Protein AF-A0A4Q2SDE2-F1 (afdb_monomer)

Structure (mmCIF, N/CA/C/O backbone):
data_AF-A0A4Q2SDE2-F1
#
_entry.id   AF-A0A4Q2SDE2-F1
#
loop_
_atom_site.group_PDB
_atom_site.id
_atom_site.type_symbol
_atom_site.label_atom_id
_atom_site.label_alt_id
_atom_site.label_comp_id
_atom_site.label_asym_id
_atom_site.label_entity_id
_atom_site.label_seq_id
_atom_site.pdbx_PDB_ins_code
_atom_site.Cartn_x
_atom_site.Cartn_y
_atom_site.Cartn_z
_atom_site.occupancy
_atom_site.B_iso_or_equiv
_atom_site.auth_seq_id
_atom_site.auth_comp_id
_atom_site.auth_asym_id
_atom_site.auth_atom_id
_atom_site.pdbx_PDB_model_num
ATOM 1 N N . MET A 1 1 ? -23.984 -43.728 70.894 1.00 40.88 1 MET A N 1
ATOM 2 C CA . MET A 1 1 ? -22.762 -44.103 70.147 1.00 40.88 1 MET A CA 1
ATOM 3 C C . MET A 1 1 ? -22.994 -43.811 68.672 1.00 40.88 1 MET A C 1
ATOM 5 O O . MET A 1 1 ? -23.719 -44.539 68.012 1.00 40.88 1 MET A O 1
ATOM 9 N N . SER A 1 2 ? -22.475 -42.687 68.187 1.00 46.19 2 SER A N 1
ATOM 10 C CA . SER A 1 2 ? -22.640 -42.209 66.811 1.00 46.19 2 SER A CA 1
ATOM 11 C C . SER A 1 2 ? -21.668 -42.924 65.867 1.00 46.19 2 SER A C 1
ATOM 13 O O . SER A 1 2 ? -20.478 -42.607 65.856 1.00 46.19 2 SER A O 1
ATOM 15 N N . GLN A 1 3 ? -22.149 -43.880 65.070 1.00 56.31 3 GLN A N 1
ATOM 16 C CA . GLN A 1 3 ? -21.375 -44.406 63.944 1.00 56.31 3 GLN A CA 1
ATOM 17 C C . GLN A 1 3 ? -21.603 -43.521 62.715 1.00 56.31 3 GLN A C 1
ATOM 19 O O . GLN A 1 3 ? -22.572 -43.685 61.977 1.00 56.31 3 GLN A O 1
ATOM 24 N N . TYR A 1 4 ? -20.703 -42.565 62.496 1.00 55.75 4 TYR A N 1
ATOM 25 C CA . TYR A 1 4 ? -20.639 -41.833 61.236 1.00 55.75 4 TYR A CA 1
ATOM 26 C C . TYR A 1 4 ? -20.033 -42.740 60.156 1.00 55.75 4 TYR A C 1
ATOM 28 O O . TYR A 1 4 ? -18.884 -43.176 60.242 1.00 55.75 4 TYR A O 1
ATOM 36 N N . ASN A 1 5 ? -20.843 -43.058 59.147 1.00 60.50 5 ASN A N 1
ATOM 37 C CA . ASN A 1 5 ? -20.488 -43.919 58.025 1.00 60.50 5 ASN A CA 1
ATOM 38 C C . ASN A 1 5 ? -19.505 -43.202 57.079 1.00 60.50 5 ASN A C 1
ATOM 40 O O . ASN A 1 5 ? -19.813 -42.148 56.521 1.00 60.50 5 ASN A O 1
ATOM 44 N N . ARG A 1 6 ? -18.329 -43.803 56.855 1.00 56.91 6 ARG A N 1
ATOM 45 C CA . ARG A 1 6 ? -17.246 -43.257 56.012 1.00 56.91 6 ARG A CA 1
ATOM 46 C C . ARG A 1 6 ? -17.632 -43.069 54.535 1.00 56.91 6 ARG A C 1
ATOM 48 O O . ARG A 1 6 ? -16.917 -42.382 53.814 1.00 56.91 6 ARG A O 1
ATOM 55 N N . ARG A 1 7 ? -18.752 -43.635 54.064 1.00 56.03 7 ARG A N 1
ATOM 56 C CA . ARG A 1 7 ? -19.225 -43.472 52.672 1.00 56.03 7 ARG A CA 1
ATOM 57 C C . ARG A 1 7 ? -19.996 -42.176 52.406 1.00 56.03 7 ARG A C 1
ATOM 59 O O . ARG A 1 7 ? -20.146 -41.810 51.244 1.00 56.03 7 ARG A O 1
ATOM 66 N N . THR A 1 8 ? -20.448 -41.462 53.436 1.00 52.41 8 THR A N 1
ATOM 67 C CA . THR A 1 8 ? -21.261 -40.245 53.243 1.00 52.41 8 THR A CA 1
ATOM 68 C C . THR A 1 8 ? -20.411 -39.004 52.954 1.00 52.41 8 THR A C 1
ATOM 70 O O . THR A 1 8 ? -20.875 -38.090 52.281 1.00 52.41 8 THR A O 1
ATOM 73 N N . ILE A 1 9 ? -19.142 -38.983 53.374 1.00 54.75 9 ILE A N 1
ATOM 74 C CA . ILE A 1 9 ? -18.268 -37.806 53.211 1.00 54.75 9 ILE A CA 1
ATOM 75 C C . ILE A 1 9 ? -17.749 -37.659 51.765 1.00 54.75 9 ILE A C 1
ATOM 77 O O . ILE A 1 9 ? -17.441 -36.558 51.323 1.00 54.75 9 ILE A O 1
ATOM 81 N N . VAL A 1 10 ? -17.730 -38.734 50.970 1.00 52.22 10 VAL A N 1
ATOM 82 C CA . VAL A 1 10 ? -17.145 -38.710 49.613 1.00 52.22 10 VAL A CA 1
ATOM 83 C C . VAL A 1 10 ? -18.072 -38.069 48.563 1.00 52.22 10 VAL A C 1
ATOM 85 O O . VAL A 1 10 ? -17.616 -37.702 47.486 1.00 52.22 10 VAL A O 1
ATOM 88 N N . ARG A 1 11 ? -19.366 -37.859 48.851 1.00 50.91 11 ARG A N 1
ATOM 89 C CA . ARG A 1 11 ? -20.309 -37.285 47.865 1.00 50.91 11 ARG A CA 1
ATOM 90 C C . ARG A 1 11 ? -20.371 -35.751 47.836 1.00 50.91 11 ARG A C 1
ATOM 92 O O . ARG A 1 11 ? -21.003 -35.206 46.939 1.00 50.91 11 ARG A O 1
ATOM 99 N N . GLY A 1 12 ? -19.707 -35.057 48.763 1.00 49.88 12 GLY A N 1
ATOM 100 C CA . GLY A 1 12 ? -19.703 -33.586 48.823 1.00 49.88 12 GLY A CA 1
ATOM 101 C C . GLY A 1 12 ? -18.592 -32.899 48.018 1.00 49.88 12 GLY A C 1
ATOM 102 O O . GLY A 1 12 ? -18.681 -31.704 47.768 1.00 49.88 12 GLY A O 1
ATOM 103 N N . ALA A 1 13 ? -17.559 -33.633 47.590 1.00 51.88 13 ALA A N 1
ATOM 104 C CA . ALA A 1 13 ? -16.357 -33.056 46.974 1.00 51.88 13 ALA A CA 1
ATOM 105 C C . ALA A 1 13 ? -16.403 -32.959 45.434 1.00 51.88 13 ALA A C 1
ATOM 107 O O . ALA A 1 13 ? -15.428 -32.545 44.817 1.00 51.88 13 ALA A O 1
ATOM 108 N N . ALA A 1 14 ? -17.514 -33.336 44.792 1.00 50.84 14 ALA A N 1
ATOM 109 C CA . ALA A 1 14 ? -17.610 -33.350 43.327 1.00 50.84 14 ALA A CA 1
ATOM 110 C C . ALA A 1 14 ? -18.036 -32.007 42.700 1.00 50.84 14 ALA A C 1
ATOM 112 O O . ALA A 1 14 ? -18.056 -31.899 41.479 1.00 50.84 14 ALA A O 1
ATOM 113 N N . TRP A 1 15 ? -18.364 -30.986 43.503 1.00 51.44 15 TRP A N 1
ATOM 114 C CA . TRP A 1 15 ? -18.845 -29.691 42.992 1.00 51.44 15 TRP A CA 1
ATOM 115 C C . TRP A 1 15 ? -17.892 -28.515 43.223 1.00 51.44 15 TRP A C 1
ATOM 117 O O . TRP A 1 15 ? -18.237 -27.381 42.913 1.00 51.44 15 TRP A O 1
ATOM 127 N N . THR A 1 16 ? -16.667 -28.760 43.690 1.00 50.94 16 THR A N 1
ATOM 128 C CA . THR A 1 16 ? -15.586 -27.768 43.603 1.00 50.94 16 THR A CA 1
ATOM 129 C C . THR A 1 16 ? -14.728 -28.077 42.385 1.00 50.94 16 THR A C 1
ATOM 131 O O . THR A 1 16 ? -13.558 -28.435 42.507 1.00 50.94 16 THR A O 1
ATOM 134 N N . ILE A 1 17 ? -15.317 -27.966 41.193 1.00 53.81 17 ILE A N 1
ATOM 135 C CA . ILE A 1 17 ? -14.499 -27.690 40.014 1.00 53.81 17 ILE A CA 1
ATOM 136 C C . ILE A 1 17 ? -14.004 -26.261 40.242 1.00 53.81 17 ILE A C 1
ATOM 138 O O . ILE A 1 17 ? -14.846 -25.364 40.346 1.00 53.81 17 ILE A O 1
ATOM 142 N N . PRO A 1 18 ? -12.690 -26.001 40.367 1.00 46.22 18 PRO A N 1
ATOM 143 C CA . PRO A 1 18 ? -12.216 -24.653 40.150 1.00 46.22 18 PRO A CA 1
ATOM 144 C C . PRO A 1 18 ? -12.642 -24.334 38.724 1.00 46.22 18 PRO A C 1
ATOM 146 O O . PRO A 1 18 ? -12.082 -24.863 37.763 1.00 46.22 18 PRO A O 1
ATOM 149 N N . VAL A 1 19 ? -13.688 -23.521 38.586 1.00 51.41 19 VAL A N 1
ATOM 150 C CA . VAL A 1 19 ? -13.886 -22.744 37.376 1.00 51.41 19 VAL A CA 1
ATOM 151 C C . VAL A 1 19 ? -12.632 -21.895 37.317 1.00 51.41 19 VAL A C 1
ATOM 153 O O . VAL A 1 19 ? -12.550 -20.808 37.882 1.00 51.41 19 VAL A O 1
ATOM 156 N N . VAL A 1 20 ? -11.597 -22.445 36.686 1.00 52.03 20 VAL A N 1
ATOM 157 C CA . VAL A 1 20 ? -10.634 -21.635 35.983 1.00 52.03 20 VAL A CA 1
ATOM 158 C C . VAL A 1 20 ? -11.541 -20.868 35.049 1.00 52.03 20 VAL A C 1
ATOM 160 O O . VAL A 1 20 ? -12.086 -21.428 34.096 1.00 52.03 20 VAL A O 1
ATOM 163 N N . ALA A 1 21 ? -11.815 -19.620 35.417 1.00 49.59 21 ALA A N 1
ATOM 164 C CA . ALA A 1 21 ? -12.255 -18.631 34.474 1.00 49.59 21 ALA A CA 1
ATOM 165 C C . ALA A 1 21 ? -11.132 -18.606 33.443 1.00 49.59 21 ALA A C 1
ATOM 167 O O . ALA A 1 21 ? -10.161 -17.864 33.557 1.00 49.59 21 ALA A O 1
ATOM 168 N N . VAL A 1 22 ? -11.222 -19.505 32.463 1.00 49.88 22 VAL A N 1
ATOM 169 C CA . VAL A 1 22 ? -10.659 -19.247 31.164 1.00 49.88 22 VAL A CA 1
ATOM 170 C C . VAL A 1 22 ? -11.386 -17.968 30.824 1.00 49.88 22 VAL A C 1
ATOM 172 O O . VAL A 1 22 ? -12.593 -17.979 30.581 1.00 49.88 22 VAL A O 1
ATOM 175 N N . ALA A 1 23 ? -10.688 -16.845 30.968 1.00 45.72 23 ALA A N 1
ATOM 176 C CA . ALA A 1 23 ? -11.038 -15.664 30.231 1.00 45.72 23 ALA A CA 1
ATOM 177 C C . ALA A 1 23 ? -11.044 -16.164 28.791 1.00 45.72 23 ALA A C 1
ATOM 179 O O . ALA A 1 23 ? -10.000 -16.256 28.149 1.00 45.72 23 ALA A O 1
ATOM 180 N N . SER A 1 24 ? -12.207 -16.631 28.326 1.00 50.59 24 SER A N 1
ATOM 181 C CA . SER A 1 24 ? -12.472 -16.730 26.915 1.00 50.59 24 SER A CA 1
ATOM 182 C C . SER A 1 24 ? -12.174 -15.318 26.482 1.00 50.59 24 SER A C 1
ATOM 184 O O . SER A 1 24 ? -12.858 -14.389 26.924 1.00 50.59 24 SER A O 1
ATOM 186 N N . THR A 1 25 ? -11.073 -15.136 25.764 1.00 42.31 25 THR A N 1
ATOM 187 C CA . THR A 1 25 ? -10.857 -13.935 24.989 1.00 42.31 25 THR A CA 1
ATOM 188 C C . THR A 1 25 ? -12.132 -13.821 24.181 1.00 42.31 25 THR A C 1
ATOM 190 O O . THR A 1 25 ? -12.349 -14.597 23.253 1.00 42.31 25 THR A O 1
ATOM 193 N N . ALA A 1 26 ? -13.066 -12.995 24.667 1.00 46.31 26 ALA A N 1
ATOM 194 C CA . ALA A 1 26 ? -14.336 -12.790 24.013 1.00 46.31 26 ALA A CA 1
ATOM 195 C C . ALA A 1 26 ? -13.923 -12.416 22.598 1.00 46.31 26 ALA A C 1
ATOM 197 O O . ALA A 1 26 ? -13.143 -11.466 22.453 1.00 46.31 26 ALA A O 1
ATOM 198 N N . PRO A 1 27 ? -14.297 -13.201 21.578 1.00 47.47 27 PRO A N 1
ATOM 199 C CA . PRO A 1 27 ? -13.958 -12.822 20.235 1.00 47.47 27 PRO A CA 1
ATOM 200 C C . PRO A 1 27 ? -14.629 -11.469 20.042 1.00 47.47 27 PRO A C 1
ATOM 202 O O . PRO A 1 27 ? -15.856 -11.372 20.049 1.00 47.47 27 PRO A O 1
ATOM 205 N N . ALA A 1 28 ? -13.830 -10.407 19.980 1.00 51.94 28 ALA A N 1
ATOM 206 C CA . ALA A 1 28 ? -14.293 -9.057 19.720 1.00 51.94 28 ALA A CA 1
ATOM 207 C C . ALA A 1 28 ? -14.686 -8.968 18.238 1.00 51.94 28 ALA A C 1
ATOM 209 O O . ALA A 1 28 ? -14.158 -8.168 17.481 1.00 51.94 28 ALA A O 1
ATOM 210 N N . PHE A 1 29 ? -15.595 -9.836 17.800 1.00 50.53 29 PHE A N 1
ATOM 211 C CA . PHE A 1 29 ? -16.131 -9.894 16.450 1.00 50.53 29 PHE A CA 1
ATOM 212 C C . PHE A 1 29 ? -17.536 -9.301 16.459 1.00 50.53 29 PHE A C 1
ATOM 214 O O . PHE A 1 29 ? -18.514 -9.946 16.107 1.00 50.53 29 PHE A O 1
ATOM 221 N N . ALA A 1 30 ? -17.630 -8.062 16.930 1.00 43.94 30 ALA A N 1
ATOM 222 C CA . ALA A 1 30 ? -18.772 -7.189 16.665 1.00 43.94 30 ALA A CA 1
ATOM 223 C C . ALA A 1 30 ? -18.396 -5.698 16.723 1.00 43.94 30 ALA A C 1
ATOM 225 O O . ALA A 1 30 ? -19.273 -4.840 16.680 1.00 43.94 30 ALA A O 1
ATOM 226 N N . ALA A 1 31 ? -17.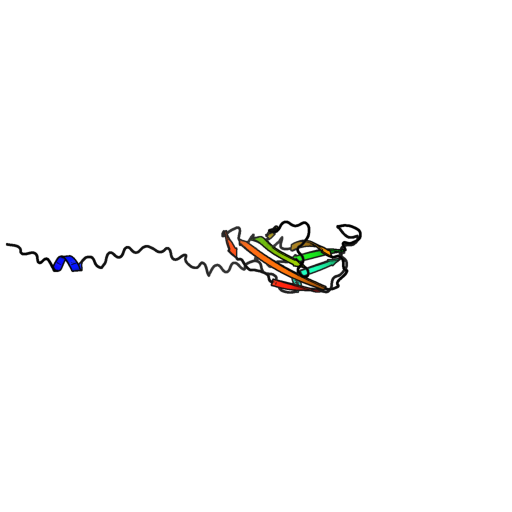105 -5.357 16.795 1.00 41.38 31 ALA A N 1
ATOM 227 C CA . ALA A 1 31 ? -16.659 -4.028 16.413 1.00 41.38 31 ALA A CA 1
ATOM 228 C C . ALA A 1 31 ? -16.446 -4.061 14.898 1.00 41.38 31 ALA A C 1
ATOM 230 O O . ALA A 1 31 ? -15.369 -4.401 14.421 1.00 41.38 31 ALA A O 1
ATOM 231 N N . SER A 1 32 ? -17.502 -3.754 14.145 1.00 47.06 32 SER A N 1
ATOM 232 C CA . SER A 1 32 ? -17.400 -3.379 12.733 1.00 47.06 32 SER A CA 1
ATOM 233 C C . SER A 1 32 ? -16.697 -2.023 12.636 1.00 47.06 32 SER A C 1
ATOM 235 O O . SER A 1 32 ? -17.296 -1.029 12.238 1.00 47.06 32 SER A O 1
ATOM 237 N N . THR A 1 33 ? -15.444 -1.938 13.074 1.00 53.34 33 THR A N 1
ATOM 238 C CA . THR A 1 33 ? -14.577 -0.866 12.612 1.00 53.34 33 THR A CA 1
ATOM 239 C C . THR A 1 33 ? -14.185 -1.283 11.205 1.00 53.34 33 THR A C 1
ATOM 241 O O . THR A 1 33 ? -13.455 -2.259 11.041 1.00 53.34 33 THR A O 1
ATOM 244 N N . ASP A 1 34 ? -14.739 -0.622 10.180 1.00 71.00 34 ASP A N 1
ATOM 245 C CA . ASP A 1 34 ? -14.264 -0.830 8.808 1.00 71.00 34 ASP A CA 1
ATOM 246 C C . ASP A 1 34 ? -12.768 -0.545 8.824 1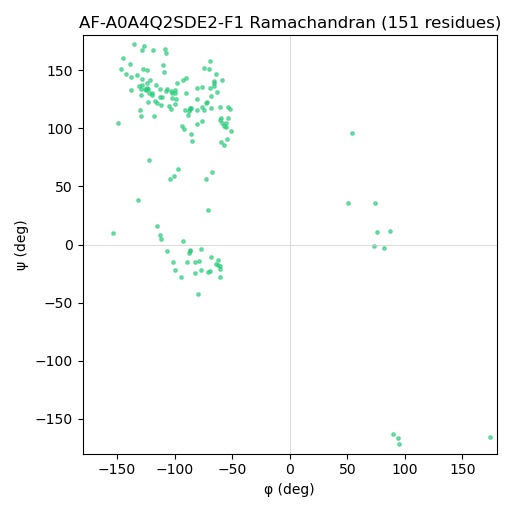.00 71.00 34 ASP A C 1
ATOM 248 O O . ASP A 1 34 ? -12.316 0.598 8.942 1.00 71.00 34 ASP A O 1
ATOM 252 N N . THR A 1 35 ? -11.985 -1.613 8.774 1.00 79.62 35 THR A N 1
ATOM 253 C CA . THR A 1 35 ? -10.546 -1.521 8.610 1.00 79.62 35 THR A CA 1
ATOM 254 C C . THR A 1 35 ? -10.274 -0.779 7.311 1.00 79.62 35 THR A C 1
ATOM 256 O O . THR A 1 35 ? -10.975 -1.045 6.336 1.00 79.62 35 THR A O 1
ATOM 259 N N . PRO A 1 36 ? -9.261 0.097 7.242 1.00 83.75 36 PRO A N 1
ATOM 260 C CA . PRO A 1 36 ? -8.927 0.798 6.017 1.00 83.75 36 PRO A CA 1
ATOM 261 C C . PRO A 1 36 ? -8.762 -0.174 4.854 1.00 83.75 36 PRO A C 1
ATOM 263 O O . PRO A 1 36 ? -7.875 -1.035 4.873 1.00 83.75 36 PRO A O 1
ATOM 266 N N . VAL A 1 37 ? -9.622 -0.036 3.849 1.00 83.44 37 VAL A N 1
ATOM 267 C CA . VAL A 1 37 ? -9.626 -0.885 2.657 1.00 83.44 37 VAL A CA 1
ATOM 268 C C . VAL A 1 37 ? -9.173 -0.103 1.437 1.00 83.44 37 VAL A C 1
ATOM 270 O O . VAL A 1 37 ? -9.321 1.115 1.350 1.00 83.44 37 VAL A O 1
ATOM 273 N N . VAL A 1 38 ? -8.635 -0.829 0.466 1.00 83.88 38 VAL A N 1
ATOM 274 C CA . VAL A 1 38 ? -8.398 -0.321 -0.883 1.00 83.88 38 VAL A CA 1
ATOM 275 C C . VAL A 1 38 ? -9.738 -0.384 -1.641 1.00 83.88 38 VAL A C 1
ATOM 277 O O . VAL A 1 38 ? -10.220 -1.497 -1.856 1.00 83.88 38 VAL A O 1
ATOM 280 N N . PRO A 1 39 ? -10.353 0.740 -2.071 1.00 79.19 39 PRO A N 1
ATOM 281 C CA . PRO A 1 39 ? -11.683 0.777 -2.709 1.00 79.19 39 PRO A CA 1
ATOM 282 C C . PRO A 1 39 ? -11.745 0.200 -4.142 1.00 79.19 39 PRO A C 1
ATOM 284 O O . PRO A 1 39 ? -12.562 0.614 -4.962 1.00 79.19 39 PRO A O 1
ATOM 287 N N . GLY A 1 40 ? -10.889 -0.768 -4.470 1.00 74.12 40 GLY A N 1
ATOM 288 C CA . GLY A 1 40 ? -10.808 -1.390 -5.790 1.00 74.12 40 GLY A CA 1
ATOM 289 C C . GLY A 1 40 ? -9.832 -0.690 -6.750 1.00 74.12 40 GLY A C 1
ATOM 290 O O . GLY A 1 40 ? -8.965 0.067 -6.314 1.00 74.12 40 GLY A O 1
ATOM 291 N N . PRO A 1 41 ? -9.932 -0.940 -8.071 1.00 67.38 41 PRO A N 1
ATOM 292 C CA . PRO A 1 41 ? -8.927 -0.516 -9.056 1.00 67.38 41 PRO A CA 1
ATOM 293 C C . PRO A 1 41 ? -8.709 1.002 -9.140 1.00 67.38 41 PRO A C 1
ATOM 295 O O . PRO A 1 41 ? -7.616 1.445 -9.475 1.00 67.38 41 PRO A O 1
ATOM 298 N N . GLY A 1 42 ? -9.733 1.800 -8.813 1.00 75.06 42 GLY A N 1
ATOM 299 C CA . GLY A 1 42 ? -9.664 3.267 -8.800 1.00 75.06 42 GLY A CA 1
ATOM 300 C C . GLY A 1 42 ? -8.949 3.863 -7.583 1.00 75.06 42 GLY A C 1
ATOM 301 O O . GLY A 1 42 ? -8.757 5.073 -7.525 1.00 75.06 42 GLY A O 1
ATOM 302 N N . ALA A 1 43 ? -8.535 3.035 -6.619 1.00 83.62 43 ALA A N 1
ATOM 303 C CA . ALA A 1 43 ? -7.768 3.463 -5.448 1.00 83.62 43 ALA A CA 1
ATOM 304 C C . ALA A 1 43 ? -6.346 3.928 -5.787 1.00 83.62 43 ALA A C 1
ATOM 306 O O . ALA A 1 43 ? -5.636 4.443 -4.924 1.00 83.62 43 ALA A O 1
ATOM 307 N N . PHE A 1 44 ? -5.909 3.687 -7.020 1.00 87.25 44 PHE A N 1
ATOM 308 C CA . PHE A 1 44 ? -4.526 3.808 -7.416 1.00 87.25 44 PHE A CA 1
ATOM 309 C C . PHE A 1 44 ? -4.366 4.797 -8.559 1.00 87.25 44 PHE A C 1
ATOM 311 O O . PHE A 1 44 ? -5.000 4.672 -9.605 1.00 87.25 44 PHE A O 1
ATOM 318 N N . THR A 1 45 ? -3.432 5.722 -8.384 1.00 87.94 45 THR A N 1
ATOM 319 C CA . THR A 1 45 ? -2.972 6.604 -9.455 1.00 87.94 45 THR A CA 1
ATOM 320 C C . THR A 1 45 ? -1.488 6.372 -9.656 1.00 87.94 45 THR A C 1
ATOM 322 O O . THR A 1 45 ? -0.716 6.423 -8.701 1.00 87.94 45 THR A O 1
ATOM 325 N N . VAL A 1 46 ? -1.071 6.124 -10.895 1.00 87.50 46 VAL A N 1
ATOM 326 C CA . VAL A 1 46 ? 0.341 5.961 -11.253 1.00 87.50 46 VAL A CA 1
ATOM 327 C C . VAL A 1 46 ? 0.721 6.969 -12.324 1.00 87.50 46 VAL A C 1
ATOM 329 O O . VAL A 1 46 ? 0.006 7.154 -13.311 1.00 87.50 46 VAL A O 1
ATOM 332 N N . CYS A 1 47 ? 1.857 7.631 -12.132 1.00 87.75 47 CYS A N 1
ATOM 333 C CA . CYS A 1 47 ? 2.385 8.556 -13.114 1.00 87.75 47 CYS A CA 1
ATOM 334 C C . CYS A 1 47 ? 3.910 8.488 -13.222 1.00 87.75 47 CYS A C 1
ATOM 336 O O . CYS A 1 47 ? 4.614 8.227 -12.248 1.00 87.75 47 CYS A O 1
ATOM 338 N N . LYS A 1 48 ? 4.423 8.715 -14.431 1.00 86.31 48 LYS A N 1
ATOM 339 C CA . LYS A 1 48 ? 5.850 8.818 -14.729 1.00 86.31 48 LYS A CA 1
ATOM 340 C C . LYS A 1 48 ? 6.343 10.213 -14.362 1.00 86.31 48 LYS A C 1
ATOM 342 O O . LYS A 1 48 ? 5.789 11.209 -14.830 1.00 86.31 48 LYS A O 1
ATOM 347 N N . GLN A 1 49 ? 7.376 10.292 -13.536 1.00 82.38 49 GLN A N 1
ATOM 348 C CA . GLN A 1 49 ? 7.975 11.562 -13.144 1.00 82.38 49 GLN A CA 1
ATOM 349 C C . GLN A 1 49 ? 8.920 12.071 -14.243 1.00 82.38 49 GLN A C 1
ATOM 351 O O . GLN A 1 49 ? 9.737 11.296 -14.755 1.00 82.38 49 GLN A O 1
ATOM 356 N N . PRO A 1 50 ? 8.850 13.364 -14.605 1.00 73.25 50 PRO A N 1
ATOM 357 C CA . PRO A 1 50 ? 9.831 13.962 -15.498 1.00 73.25 50 PRO A CA 1
ATOM 358 C C . PRO A 1 50 ? 11.208 13.989 -14.817 1.00 73.25 50 PRO A C 1
ATOM 360 O O . PRO A 1 50 ? 11.322 14.329 -13.643 1.00 73.25 50 PRO A O 1
ATOM 363 N N . GLY A 1 51 ? 12.259 13.625 -15.556 1.00 65.50 51 GLY A N 1
ATOM 364 C CA . GLY A 1 51 ? 13.642 13.842 -15.120 1.00 65.50 51 GLY A CA 1
ATOM 365 C C . GLY A 1 51 ? 14.301 12.769 -14.246 1.00 65.50 51 GLY A C 1
ATOM 366 O O . GLY A 1 51 ? 15.379 13.049 -13.752 1.00 65.50 51 GLY A O 1
ATOM 367 N N . GLY A 1 52 ? 13.726 11.567 -14.088 1.00 60.12 52 GLY A N 1
ATOM 368 C CA . GLY A 1 52 ? 14.406 10.394 -13.502 1.00 60.12 52 GLY A CA 1
ATOM 369 C C . GLY A 1 52 ? 15.033 10.624 -12.107 1.00 60.12 52 GLY A C 1
ATOM 370 O O . GLY A 1 52 ? 16.180 11.051 -12.021 1.00 60.12 52 GLY A O 1
ATOM 371 N N . PRO A 1 53 ? 14.357 10.285 -10.994 1.00 56.16 53 PRO A N 1
ATOM 372 C CA . PRO A 1 53 ? 14.784 10.639 -9.641 1.00 56.16 53 PRO A CA 1
ATOM 373 C C . PRO A 1 53 ? 16.140 10.04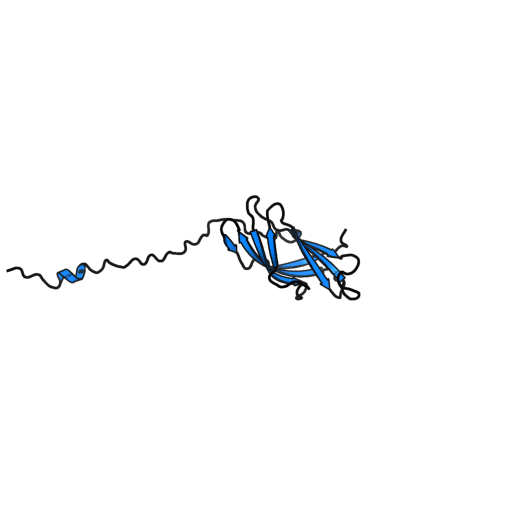9 -9.223 1.00 56.16 53 PRO A C 1
ATOM 375 O O . PRO A 1 53 ? 16.733 10.578 -8.291 1.00 56.16 53 PRO A O 1
ATOM 378 N N . ASN A 1 54 ? 16.663 9.010 -9.898 1.00 58.81 54 ASN A N 1
ATOM 379 C CA . ASN A 1 54 ? 17.936 8.374 -9.517 1.00 58.81 54 ASN A CA 1
ATOM 380 C C . ASN A 1 54 ? 18.926 8.150 -10.686 1.00 58.81 54 ASN A C 1
ATOM 382 O O . ASN A 1 54 ? 19.619 7.134 -10.728 1.00 58.81 54 ASN A O 1
ATOM 386 N N . GLY A 1 55 ? 19.022 9.091 -11.634 1.00 60.16 55 GLY A N 1
ATOM 387 C CA . GLY A 1 55 ? 20.107 9.116 -12.631 1.00 60.16 55 GLY A CA 1
ATOM 388 C C . GLY A 1 55 ? 19.796 8.442 -13.983 1.00 60.16 55 GLY A C 1
ATOM 389 O O . GLY A 1 55 ? 18.651 8.075 -14.247 1.00 60.16 55 GLY A O 1
ATOM 390 N N . PRO A 1 56 ? 20.802 8.284 -14.872 1.00 61.78 56 PRO A N 1
ATOM 391 C CA . PRO A 1 56 ? 20.601 8.030 -16.309 1.00 61.78 56 PRO A CA 1
ATOM 392 C C . PRO A 1 56 ? 19.909 6.701 -16.662 1.00 61.78 56 PRO A C 1
ATOM 394 O O . PRO A 1 56 ? 19.387 6.573 -17.764 1.00 61.78 56 PRO A O 1
ATOM 397 N N . ASN A 1 57 ? 19.849 5.740 -15.733 1.00 70.69 57 ASN A N 1
ATOM 398 C CA . ASN A 1 57 ? 19.257 4.410 -15.946 1.00 70.69 57 ASN A CA 1
ATOM 399 C C . ASN A 1 57 ? 18.006 4.153 -15.086 1.00 70.69 57 ASN A C 1
ATOM 401 O O . ASN A 1 57 ? 17.609 3.005 -14.899 1.00 70.69 57 ASN A O 1
ATOM 405 N N . CYS A 1 58 ? 17.406 5.200 -14.516 1.00 76.50 58 CYS A N 1
ATOM 406 C CA . CYS A 1 58 ? 16.301 5.077 -13.570 1.00 76.50 58 CYS A CA 1
ATOM 407 C C . CYS A 1 58 ? 15.136 5.970 -13.997 1.00 76.50 58 CYS A C 1
ATOM 409 O O . CYS A 1 58 ? 15.188 7.200 -13.935 1.00 76.50 58 CYS A O 1
ATOM 411 N N . GLN A 1 59 ? 14.052 5.330 -14.423 1.00 79.31 59 GLN A N 1
ATOM 412 C CA . GLN A 1 59 ? 12.823 6.018 -14.780 1.00 79.31 59 GLN A CA 1
ATOM 413 C C . GLN A 1 59 ? 11.919 6.116 -13.563 1.00 79.31 59 GLN A C 1
ATOM 415 O O . GLN A 1 59 ? 11.491 5.099 -13.028 1.00 79.31 59 GLN A O 1
ATOM 420 N N . GLY A 1 60 ? 11.660 7.340 -13.111 1.00 82.88 60 GLY A N 1
ATOM 421 C CA . GLY A 1 60 ? 10.873 7.583 -11.909 1.00 82.88 60 GLY A CA 1
ATOM 422 C C . GLY A 1 60 ? 9.396 7.392 -12.130 1.00 82.88 60 GLY A C 1
ATOM 423 O O . GLY A 1 60 ? 8.835 7.923 -13.090 1.00 82.88 60 GLY A O 1
ATOM 424 N N . TYR A 1 61 ? 8.764 6.721 -11.185 1.00 84.31 61 TYR A N 1
ATOM 425 C CA . TYR A 1 61 ? 7.327 6.575 -11.128 1.00 84.31 61 TYR A CA 1
ATOM 426 C C . TYR A 1 61 ? 6.840 6.954 -9.740 1.00 84.31 61 TYR A C 1
ATOM 428 O O . TYR A 1 61 ? 7.391 6.518 -8.729 1.00 84.31 61 TYR A O 1
ATOM 436 N N . LYS A 1 62 ? 5.784 7.765 -9.705 1.00 85.69 62 LYS A N 1
ATOM 437 C CA . LYS A 1 62 ? 5.029 8.068 -8.497 1.00 85.69 62 LYS A CA 1
ATOM 438 C C . LYS A 1 62 ? 3.743 7.260 -8.520 1.00 85.69 62 LYS A C 1
ATOM 440 O O . LYS A 1 62 ? 3.006 7.270 -9.505 1.00 85.69 62 LYS A O 1
ATOM 445 N N . PHE A 1 63 ? 3.477 6.593 -7.414 1.00 85.38 63 PHE A N 1
ATOM 446 C CA . PHE A 1 63 ? 2.269 5.833 -7.172 1.00 85.38 63 PHE A CA 1
ATOM 447 C C . PHE A 1 63 ? 1.549 6.417 -5.954 1.00 85.38 63 PHE A C 1
ATOM 449 O O . PHE A 1 63 ? 2.168 6.632 -4.915 1.00 85.38 63 PHE A O 1
ATOM 456 N N . SER A 1 64 ? 0.252 6.673 -6.082 1.00 87.81 64 SER A N 1
ATOM 457 C CA . SER A 1 64 ? -0.602 7.180 -5.012 1.00 87.81 64 SER A CA 1
ATOM 458 C C . SER A 1 64 ? -1.687 6.156 -4.696 1.00 87.81 64 SER A C 1
ATOM 460 O O . SER A 1 64 ? -2.452 5.780 -5.584 1.00 87.81 64 SER A O 1
ATOM 462 N N . LEU A 1 65 ? -1.757 5.732 -3.436 1.00 88.44 65 LEU A N 1
ATOM 463 C CA . LEU A 1 65 ? -2.802 4.874 -2.889 1.00 88.44 65 LEU A CA 1
ATOM 464 C C . LEU A 1 65 ? -3.788 5.721 -2.092 1.00 88.44 65 LEU A C 1
ATOM 466 O O . LEU A 1 65 ? -3.387 6.411 -1.159 1.00 88.44 65 LEU A O 1
ATOM 470 N N . ASN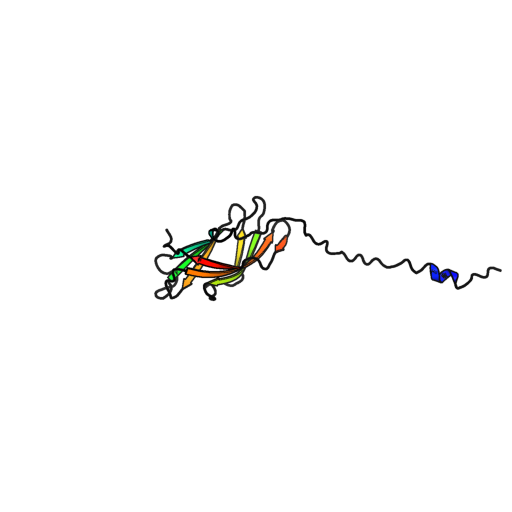 A 1 66 ? -5.067 5.618 -2.422 1.00 90.25 66 ASN A N 1
ATOM 471 C CA . ASN A 1 66 ? -6.160 6.186 -1.653 1.00 90.25 66 ASN A CA 1
ATOM 472 C C . ASN A 1 66 ? -6.854 5.070 -0.860 1.00 90.25 66 ASN A C 1
ATOM 474 O O . ASN A 1 66 ? -7.406 4.140 -1.449 1.00 90.25 66 ASN A O 1
ATOM 478 N N . LEU A 1 67 ? -6.800 5.149 0.468 1.00 87.31 67 LEU A N 1
ATOM 479 C CA . LEU A 1 67 ? -7.500 4.222 1.355 1.00 87.31 67 LEU A CA 1
ATOM 480 C C . LEU A 1 67 ? -8.877 4.771 1.734 1.00 87.31 67 LEU A C 1
ATOM 482 O O . LEU A 1 67 ? -9.050 5.957 2.008 1.00 87.31 67 LEU A O 1
ATOM 486 N N . THR A 1 68 ? -9.872 3.899 1.823 1.00 86.31 68 THR A N 1
ATOM 487 C CA . THR A 1 68 ? -11.162 4.266 2.406 1.00 86.31 68 THR A CA 1
ATOM 488 C C . THR A 1 68 ? -11.093 4.072 3.910 1.00 86.31 68 THR A C 1
ATOM 490 O O . THR A 1 68 ? -10.890 2.956 4.381 1.00 86.31 68 THR A O 1
ATOM 493 N N . VAL A 1 69 ? -11.250 5.166 4.655 1.00 82.00 69 VAL A N 1
ATOM 494 C CA . VAL A 1 69 ? -11.256 5.185 6.123 1.00 82.00 69 VAL A CA 1
ATOM 495 C C . VAL A 1 69 ? -12.551 5.827 6.598 1.00 82.00 69 VAL A C 1
ATOM 497 O O . VAL A 1 69 ? -12.997 6.823 6.028 1.00 82.00 69 VAL A O 1
ATOM 500 N N . GLN A 1 70 ? -13.159 5.267 7.642 1.00 76.19 70 GLN A N 1
ATOM 501 C CA . GLN A 1 70 ? -14.341 5.864 8.256 1.00 76.19 70 GLN A CA 1
ATOM 502 C C . GLN A 1 70 ? -14.029 7.237 8.888 1.00 76.19 70 GLN A C 1
ATOM 504 O O . GLN A 1 70 ? -12.935 7.441 9.420 1.00 76.19 70 GLN A O 1
ATOM 509 N N . PRO A 1 71 ? -14.991 8.180 8.872 1.00 69.44 71 PRO A N 1
ATOM 510 C CA . PRO A 1 71 ? -14.785 9.596 9.197 1.00 69.44 71 PRO A CA 1
ATOM 511 C C . PRO A 1 71 ? -14.269 9.910 10.609 1.00 69.44 71 PRO A C 1
ATOM 513 O O . PRO A 1 71 ? -13.766 11.010 10.823 1.00 69.44 71 PRO A O 1
ATOM 516 N N . SER A 1 72 ? -14.376 8.985 11.566 1.00 70.00 72 SER A N 1
ATOM 517 C CA . SER A 1 72 ? -14.033 9.228 12.975 1.00 70.00 72 SER A CA 1
ATOM 518 C C . SER A 1 72 ? -12.740 8.576 13.460 1.00 70.00 72 SER A C 1
ATOM 520 O O . SER A 1 72 ? -12.357 8.810 14.607 1.00 70.00 72 SER A O 1
ATOM 522 N N . ASP A 1 73 ? -12.083 7.756 12.637 1.00 79.38 73 ASP A N 1
ATOM 523 C CA . ASP A 1 73 ? -11.017 6.878 13.114 1.00 79.38 73 ASP A CA 1
ATOM 524 C C . ASP A 1 73 ? -9.655 7.217 12.496 1.00 79.38 73 ASP A C 1
ATOM 526 O O . ASP A 1 73 ? -9.520 7.431 11.289 1.00 79.38 73 ASP A O 1
ATOM 530 N N . THR A 1 74 ? -8.625 7.210 13.345 1.00 86.94 74 THR A N 1
ATOM 531 C CA . THR A 1 74 ? -7.218 7.295 12.940 1.00 86.94 74 THR A CA 1
ATOM 532 C C . THR A 1 74 ? -6.605 5.904 12.957 1.00 86.94 74 THR A C 1
ATOM 534 O O . THR A 1 74 ? -6.706 5.177 13.951 1.00 86.94 74 THR A O 1
ATOM 537 N N . TRP A 1 75 ? -5.930 5.548 11.869 1.00 88.06 75 TRP A N 1
ATOM 538 C CA . TRP A 1 75 ? -5.302 4.249 11.695 1.00 88.06 75 TRP A CA 1
ATOM 539 C C . TRP A 1 75 ? -3.814 4.386 11.394 1.00 88.06 75 TRP A C 1
ATOM 541 O O . TRP A 1 75 ? -3.404 5.152 10.524 1.00 88.06 75 TRP A O 1
ATOM 551 N N . THR A 1 76 ? -3.010 3.574 12.072 1.00 90.06 76 THR A N 1
ATOM 552 C CA . THR A 1 76 ? -1.611 3.349 11.714 1.00 90.06 76 THR A CA 1
ATOM 553 C C . THR A 1 76 ? -1.556 2.217 10.694 1.00 90.06 76 THR A C 1
ATOM 555 O O . THR A 1 76 ? -1.893 1.078 11.014 1.00 90.06 76 THR A O 1
ATOM 558 N N . ILE A 1 77 ? -1.122 2.516 9.474 1.00 88.81 77 ILE A N 1
ATOM 559 C CA . ILE A 1 77 ? -0.924 1.540 8.403 1.00 88.81 77 ILE A CA 1
ATOM 560 C C . ILE A 1 77 ? 0.548 1.178 8.338 1.00 88.81 77 ILE A C 1
ATOM 562 O O . ILE A 1 77 ? 1.390 2.055 8.182 1.00 88.81 77 ILE A O 1
ATOM 566 N N . GLN A 1 78 ? 0.858 -0.108 8.421 1.00 89.12 78 GLN A N 1
ATOM 567 C CA . GLN A 1 78 ? 2.212 -0.628 8.311 1.00 89.12 78 GLN A CA 1
ATOM 568 C C . GLN A 1 78 ? 2.304 -1.551 7.100 1.00 89.12 78 GLN A C 1
ATOM 570 O O . GLN A 1 78 ? 1.737 -2.643 7.100 1.00 89.12 78 GLN A O 1
ATOM 575 N N . PHE A 1 79 ? 3.029 -1.126 6.067 1.00 85.69 79 PHE A N 1
ATOM 576 C CA . PHE A 1 79 ? 3.280 -1.961 4.896 1.00 85.69 79 PHE A CA 1
ATOM 577 C C . PHE A 1 79 ? 4.334 -3.012 5.237 1.00 85.69 79 PHE A C 1
ATOM 579 O O . PHE A 1 79 ? 5.470 -2.680 5.573 1.00 85.69 79 PHE A O 1
ATOM 586 N N . THR A 1 80 ? 3.941 -4.281 5.155 1.00 84.44 80 THR A N 1
ATOM 587 C CA . THR A 1 80 ? 4.805 -5.446 5.379 1.00 84.44 80 THR A CA 1
ATOM 588 C C . THR A 1 80 ? 5.393 -5.972 4.074 1.00 84.44 80 THR A C 1
ATOM 590 O O . THR A 1 80 ? 6.499 -6.508 4.067 1.00 84.44 80 THR A O 1
ATOM 593 N N . GLN A 1 81 ? 4.690 -5.773 2.958 1.00 84.25 81 GLN A N 1
ATOM 594 C CA . GLN A 1 81 ? 5.174 -6.066 1.614 1.00 84.25 81 GLN A CA 1
ATOM 595 C C . GLN A 1 81 ? 4.765 -4.933 0.680 1.00 84.25 81 GLN A C 1
ATOM 597 O O . GLN A 1 81 ? 3.609 -4.516 0.682 1.00 84.25 81 GLN A O 1
ATOM 602 N N . LEU A 1 82 ? 5.700 -4.451 -0.130 1.00 83.88 82 LEU A N 1
ATOM 603 C CA . LEU A 1 82 ? 5.423 -3.477 -1.175 1.00 83.88 82 LEU A CA 1
ATOM 604 C C . LEU A 1 82 ? 6.402 -3.724 -2.323 1.00 83.88 82 LEU A C 1
ATOM 606 O O . LEU A 1 82 ? 7.587 -3.412 -2.208 1.00 83.88 82 LEU A O 1
ATOM 610 N N . THR A 1 83 ? 5.916 -4.329 -3.404 1.00 85.38 83 THR A N 1
ATOM 611 C CA . THR A 1 83 ? 6.731 -4.674 -4.573 1.00 85.38 83 THR A CA 1
ATOM 612 C C . THR A 1 83 ? 6.057 -4.263 -5.871 1.00 85.38 83 THR A C 1
ATOM 614 O O . THR A 1 83 ? 4.836 -4.319 -5.992 1.00 85.38 83 THR A O 1
ATOM 617 N N . VAL A 1 84 ? 6.862 -3.865 -6.851 1.00 83.44 84 VAL A N 1
ATOM 618 C CA . VAL A 1 84 ? 6.447 -3.613 -8.233 1.00 83.44 84 VAL A CA 1
ATOM 619 C C . VAL A 1 84 ? 7.146 -4.625 -9.125 1.00 83.44 84 VAL A C 1
ATOM 621 O O . VAL A 1 84 ? 8.371 -4.726 -9.102 1.00 83.44 84 VAL A O 1
ATOM 624 N N . ASP A 1 85 ? 6.368 -5.417 -9.861 1.00 84.19 85 ASP A N 1
ATOM 625 C CA . ASP A 1 85 ? 6.857 -6.498 -10.729 1.00 84.19 85 ASP A CA 1
ATOM 626 C C . ASP A 1 85 ? 7.827 -7.453 -10.007 1.00 84.19 85 ASP A C 1
ATOM 628 O O . ASP A 1 85 ? 8.810 -7.935 -10.562 1.00 84.19 85 ASP A O 1
ATOM 632 N N . GLY A 1 86 ? 7.563 -7.701 -8.719 1.00 78.50 86 GLY A N 1
ATOM 633 C CA . GLY A 1 86 ? 8.401 -8.545 -7.862 1.00 78.50 86 GLY A CA 1
ATOM 634 C C . GLY A 1 86 ? 9.636 -7.854 -7.270 1.00 78.50 86 GLY A C 1
ATOM 635 O O . GLY A 1 86 ? 10.323 -8.462 -6.454 1.00 78.50 86 GLY A O 1
ATOM 636 N N . THR A 1 87 ? 9.900 -6.589 -7.605 1.00 78.12 87 THR A N 1
ATOM 637 C CA . THR A 1 87 ? 11.021 -5.805 -7.060 1.00 78.12 87 THR A CA 1
ATOM 638 C C . THR A 1 87 ? 10.579 -4.899 -5.910 1.00 78.12 87 THR A C 1
ATOM 640 O O . THR A 1 87 ? 9.503 -4.306 -5.957 1.00 78.12 87 THR A O 1
ATOM 643 N N . ASN A 1 88 ? 11.386 -4.798 -4.852 1.00 71.50 88 ASN A N 1
ATOM 644 C CA . ASN A 1 88 ? 11.110 -3.896 -3.728 1.00 71.50 88 ASN A CA 1
ATOM 645 C C . ASN A 1 88 ? 11.387 -2.433 -4.115 1.00 71.50 88 ASN A C 1
ATOM 647 O O . ASN A 1 88 ? 12.277 -2.150 -4.916 1.00 71.50 88 ASN A O 1
ATOM 651 N N . PHE A 1 89 ? 10.675 -1.500 -3.484 1.00 68.81 89 PHE A N 1
ATOM 652 C CA . PHE A 1 89 ? 10.937 -0.065 -3.617 1.00 68.81 89 PHE A CA 1
ATOM 653 C C . PHE A 1 89 ? 12.312 0.295 -3.020 1.00 68.81 89 PHE A C 1
ATOM 655 O O . PHE A 1 89 ? 12.680 -0.190 -1.949 1.00 68.81 89 PHE A O 1
ATOM 662 N N . LEU A 1 90 ? 13.063 1.176 -3.690 1.00 55.66 90 LEU A N 1
ATOM 663 C CA . LEU A 1 90 ? 14.335 1.718 -3.202 1.00 55.66 90 LEU A CA 1
ATOM 664 C C . LEU A 1 90 ? 14.274 3.252 -3.102 1.00 55.66 90 LEU A C 1
ATOM 666 O O . LEU A 1 90 ? 13.742 3.877 -4.021 1.00 55.66 90 LEU A O 1
ATOM 670 N N . PRO A 1 91 ? 14.881 3.870 -2.070 1.00 49.03 91 PRO A N 1
ATOM 671 C CA . PRO A 1 91 ? 15.405 3.277 -0.840 1.00 49.03 91 PRO A CA 1
ATOM 672 C C . PRO A 1 91 ? 14.315 3.306 0.245 1.00 49.03 91 PRO A C 1
ATOM 674 O O . PRO A 1 91 ? 14.107 4.337 0.877 1.00 49.03 91 PRO A O 1
ATOM 677 N N . GLN A 1 92 ? 1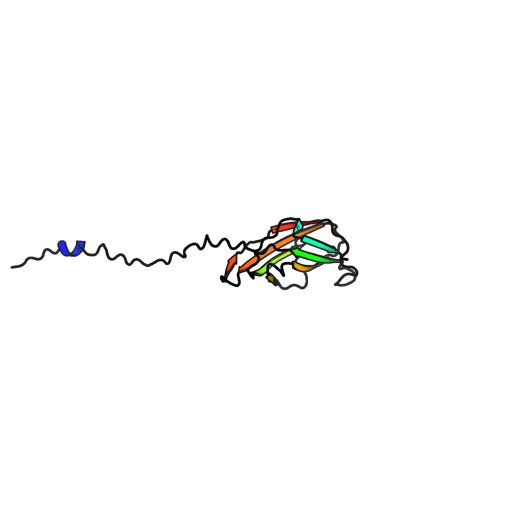3.599 2.207 0.488 1.00 54.44 92 GLN A N 1
ATOM 678 C CA . GLN A 1 92 ? 12.680 2.151 1.632 1.00 54.44 92 GLN A CA 1
ATOM 679 C C . GLN A 1 92 ? 12.902 0.886 2.454 1.00 54.44 92 GLN A C 1
ATOM 681 O O . GLN A 1 92 ? 12.692 -0.238 2.005 1.00 54.44 92 GLN A O 1
ATOM 686 N N . THR A 1 93 ? 13.333 1.104 3.694 1.00 48.25 93 THR A N 1
ATOM 687 C CA . THR A 1 93 ? 13.365 0.119 4.770 1.00 48.25 93 THR A CA 1
ATOM 688 C C . THR A 1 93 ? 11.936 -0.347 5.038 1.00 48.25 93 THR A C 1
ATOM 690 O O . THR A 1 93 ? 11.110 0.399 5.560 1.00 48.25 93 THR A O 1
ATOM 693 N N . SER A 1 94 ? 11.609 -1.571 4.629 1.00 55.19 94 SER A N 1
ATOM 694 C CA . SER A 1 94 ? 10.416 -2.255 5.127 1.00 55.19 94 SER A CA 1
ATOM 695 C C . SER A 1 94 ? 10.649 -2.615 6.602 1.00 55.19 94 SER A C 1
ATOM 697 O O . SER A 1 94 ? 11.732 -3.122 6.912 1.00 55.19 94 SER A O 1
ATOM 699 N N . PRO A 1 95 ? 9.688 -2.380 7.515 1.00 61.03 95 PRO A N 1
ATOM 700 C CA . PRO A 1 95 ? 8.326 -1.895 7.270 1.00 61.03 95 PRO A CA 1
ATOM 701 C C . PRO A 1 95 ? 8.184 -0.358 7.302 1.00 61.03 95 PRO A C 1
ATOM 703 O O . PRO A 1 95 ? 8.777 0.317 8.139 1.00 61.03 95 PRO A O 1
ATOM 706 N N . GLN A 1 96 ? 7.331 0.188 6.427 1.00 73.62 96 GLN A N 1
ATOM 707 C CA . GLN A 1 96 ? 6.983 1.619 6.379 1.00 73.62 96 GLN A CA 1
ATOM 708 C C . GLN A 1 96 ? 5.642 1.866 7.075 1.00 73.62 96 GLN A C 1
ATOM 710 O O . GLN A 1 96 ? 4.673 1.154 6.801 1.00 73.62 96 GLN A O 1
ATOM 715 N N . THR A 1 97 ? 5.569 2.881 7.939 1.00 80.94 97 THR A N 1
ATOM 716 C CA . THR A 1 97 ? 4.349 3.234 8.680 1.00 80.94 97 THR A CA 1
ATOM 717 C C . THR A 1 97 ? 3.785 4.581 8.250 1.00 80.94 97 THR A C 1
ATOM 719 O O . THR A 1 97 ? 4.516 5.568 8.213 1.00 80.94 97 THR A O 1
ATOM 722 N N . PHE A 1 98 ? 2.477 4.642 8.016 1.00 83.31 98 PHE A N 1
ATOM 723 C CA . PHE A 1 98 ? 1.749 5.860 7.671 1.00 83.31 98 PHE A CA 1
ATOM 724 C C . PHE A 1 98 ? 0.549 6.037 8.593 1.00 83.31 98 PHE A C 1
ATOM 726 O O . PHE A 1 98 ? -0.115 5.068 8.955 1.00 83.31 98 PHE A O 1
ATOM 733 N N . GLN A 1 99 ? 0.268 7.282 8.961 1.00 84.69 99 GLN A N 1
ATOM 734 C CA . GLN A 1 99 ? -0.965 7.639 9.652 1.00 84.69 99 GLN A CA 1
ATOM 735 C C . GLN A 1 99 ? -2.022 7.988 8.620 1.00 84.69 99 GLN A C 1
ATOM 737 O O . GLN A 1 99 ? -1.758 8.774 7.712 1.00 84.69 99 GLN A O 1
ATOM 742 N N . VAL A 1 100 ? -3.197 7.388 8.759 1.00 83.50 100 VAL A N 1
ATOM 743 C CA . VAL A 1 100 ? -4.293 7.537 7.809 1.00 83.50 100 VAL A CA 1
ATOM 744 C C . VAL A 1 100 ? -5.549 7.915 8.576 1.00 83.50 100 VAL A C 1
ATOM 746 O O . VAL A 1 100 ? -5.921 7.269 9.556 1.00 83.50 100 VAL A O 1
ATOM 749 N N . THR A 1 101 ? -6.192 8.980 8.123 1.00 83.00 101 THR A N 1
ATOM 750 C CA . THR A 1 101 ? -7.488 9.452 8.618 1.00 83.00 101 THR A CA 1
ATOM 751 C C . THR A 1 101 ? -8.434 9.597 7.435 1.00 83.00 101 THR A C 1
ATOM 753 O O . THR A 1 101 ? -8.001 9.556 6.284 1.00 83.00 101 THR A O 1
ATOM 756 N N . ALA A 1 102 ? -9.720 9.830 7.682 1.00 75.56 102 ALA A N 1
ATOM 757 C CA . ALA A 1 102 ? -10.670 10.083 6.598 1.00 75.56 102 ALA A CA 1
ATOM 758 C C . ALA A 1 102 ? -10.349 11.321 5.741 1.00 75.56 102 ALA A C 1
ATOM 760 O O . ALA A 1 102 ? -10.811 11.414 4.608 1.00 75.56 102 ALA A O 1
ATOM 761 N N . THR A 1 103 ? -9.564 12.267 6.263 1.00 72.94 103 THR A N 1
ATOM 762 C CA . THR A 1 103 ? -9.142 13.480 5.545 1.00 72.94 103 THR A CA 1
ATOM 763 C C . THR A 1 103 ? -7.727 13.382 4.974 1.00 72.94 103 THR A C 1
ATOM 765 O O . THR A 1 103 ? -7.405 14.093 4.025 1.00 72.94 103 THR A O 1
ATOM 768 N N . ALA A 1 104 ? -6.886 12.504 5.521 1.00 77.94 104 ALA A N 1
ATOM 769 C CA . ALA A 1 104 ? -5.520 12.254 5.076 1.00 77.94 104 ALA A CA 1
ATOM 770 C C . ALA A 1 104 ? -5.364 10.772 4.724 1.00 77.94 104 ALA A C 1
ATOM 772 O O . ALA A 1 104 ? -4.764 9.993 5.463 1.00 77.94 104 ALA A O 1
ATOM 773 N N . ASN A 1 105 ? -5.951 10.384 3.592 1.00 82.31 105 ASN A N 1
ATOM 774 C CA . ASN A 1 105 ? -6.040 8.994 3.157 1.00 82.31 105 ASN A CA 1
ATOM 775 C C . ASN A 1 105 ? -5.216 8.646 1.911 1.00 82.31 105 ASN A C 1
ATOM 777 O O . ASN A 1 105 ? -5.286 7.521 1.412 1.00 82.31 105 ASN A O 1
ATOM 781 N N . LEU A 1 106 ? -4.431 9.605 1.420 1.00 86.19 106 LEU A N 1
ATOM 782 C CA . LEU A 1 106 ? -3.573 9.450 0.256 1.00 86.19 106 LEU A CA 1
ATOM 783 C C . LEU A 1 106 ? -2.126 9.179 0.684 1.00 86.19 106 LEU A C 1
ATOM 785 O O . LEU A 1 106 ? -1.496 10.017 1.327 1.00 86.19 106 LEU A O 1
ATOM 789 N N . ILE A 1 107 ? -1.578 8.041 0.270 1.00 86.31 107 ILE A N 1
ATOM 790 C CA . ILE A 1 107 ? -0.188 7.654 0.522 1.00 86.31 107 ILE A CA 1
ATOM 791 C C . ILE A 1 107 ? 0.564 7.643 -0.803 1.00 86.31 107 ILE A C 1
ATOM 793 O O . ILE A 1 107 ? 0.137 6.995 -1.756 1.00 86.31 107 ILE A O 1
ATOM 797 N N . ASN A 1 108 ? 1.686 8.357 -0.866 1.00 85.31 108 ASN A N 1
ATOM 798 C CA . ASN A 1 108 ? 2.510 8.451 -2.064 1.00 85.31 108 ASN A CA 1
ATOM 799 C C . ASN A 1 108 ? 3.792 7.638 -1.904 1.00 85.31 108 ASN A C 1
ATOM 801 O O . ASN A 1 108 ? 4.498 7.771 -0.908 1.00 85.31 108 ASN A O 1
ATOM 805 N N . PHE A 1 109 ? 4.118 6.871 -2.933 1.00 82.00 109 PHE A N 1
ATOM 806 C CA . PHE A 1 109 ? 5.360 6.129 -3.055 1.00 82.00 109 PHE A CA 1
ATOM 807 C C . PHE A 1 109 ? 6.060 6.523 -4.343 1.00 82.00 109 PHE A C 1
ATOM 809 O O . PHE A 1 109 ? 5.422 6.866 -5.342 1.00 82.00 109 PHE A O 1
ATOM 816 N N . VAL A 1 110 ? 7.383 6.439 -4.320 1.00 80.94 110 VAL A N 1
ATOM 817 C CA . VAL A 1 110 ? 8.221 6.662 -5.491 1.00 80.94 110 VAL A CA 1
ATOM 818 C C . VAL A 1 110 ? 9.100 5.442 -5.675 1.00 80.94 110 VAL A C 1
ATOM 820 O O . VAL A 1 110 ? 9.705 4.957 -4.724 1.00 80.94 110 VAL A O 1
ATOM 823 N N . PHE A 1 111 ? 9.162 4.951 -6.902 1.00 78.94 111 PHE A N 1
ATOM 824 C CA . PHE A 1 111 ? 10.077 3.895 -7.300 1.00 78.94 111 PHE A CA 1
ATOM 825 C C . PHE A 1 111 ? 10.727 4.255 -8.618 1.00 78.94 111 PHE A C 1
ATOM 827 O O . PHE A 1 111 ? 10.342 5.219 -9.288 1.00 78.94 111 PHE A O 1
ATOM 834 N N . CYS A 1 112 ? 11.701 3.446 -9.014 1.00 79.25 112 CYS A N 1
ATOM 835 C CA . CYS A 1 112 ? 12.135 3.487 -10.384 1.00 79.25 112 CYS A CA 1
ATOM 836 C C . CYS A 1 112 ? 12.409 2.133 -10.987 1.00 79.25 112 CYS A C 1
ATOM 838 O O . CYS A 1 112 ? 12.703 1.158 -10.299 1.00 79.25 112 CYS A O 1
ATOM 840 N N . THR A 1 113 ? 12.300 2.120 -12.306 1.00 78.75 113 THR A N 1
ATOM 841 C CA . THR A 1 113 ? 12.537 0.954 -13.141 1.00 78.75 113 THR A CA 1
ATOM 842 C C . THR A 1 113 ? 13.531 1.310 -14.233 1.00 78.75 113 THR A C 1
ATOM 844 O O . THR A 1 113 ? 13.617 2.457 -14.677 1.00 78.75 113 THR A O 1
ATOM 847 N N . ALA A 1 114 ? 14.295 0.314 -14.678 1.00 76.88 114 ALA A N 1
ATOM 848 C CA . ALA A 1 114 ? 15.210 0.473 -15.807 1.00 76.88 114 ALA A CA 1
ATOM 849 C C . ALA A 1 114 ? 14.459 0.640 -17.146 1.00 76.88 114 ALA A C 1
ATOM 851 O O . ALA A 1 114 ? 14.989 1.196 -18.104 1.00 76.88 114 ALA A O 1
ATOM 852 N N . SER A 1 115 ? 13.212 0.171 -17.215 1.00 75.81 115 SER A N 1
ATOM 853 C CA . SER A 1 115 ? 12.348 0.207 -18.396 1.00 75.81 115 SER A CA 1
ATOM 854 C C . SER A 1 115 ? 11.220 1.241 -18.268 1.00 75.81 115 SER A C 1
ATOM 856 O O . SER A 1 115 ? 10.935 1.722 -17.171 1.00 75.81 115 SER A O 1
ATOM 858 N N . SER A 1 116 ? 10.570 1.566 -19.399 1.00 77.88 116 SER A N 1
ATOM 859 C CA . SER A 1 116 ? 9.354 2.400 -19.483 1.00 77.88 116 SER A CA 1
ATOM 860 C C . SER A 1 116 ? 8.066 1.574 -19.657 1.00 77.88 116 SER A C 1
ATOM 862 O O . SER A 1 116 ? 7.397 1.739 -20.683 1.00 77.88 116 SER A O 1
ATOM 864 N N . PRO A 1 117 ? 7.688 0.646 -18.764 1.00 82.12 117 PRO A N 1
ATOM 865 C CA . PRO A 1 117 ? 6.484 -0.129 -19.013 1.00 82.12 117 PRO A CA 1
ATOM 866 C C . PRO A 1 117 ? 5.238 0.763 -18.875 1.00 82.12 117 PRO A C 1
ATOM 868 O O . PRO A 1 117 ? 5.216 1.757 -18.143 1.00 82.12 117 PRO A O 1
ATOM 871 N N . SER A 1 118 ? 4.191 0.413 -19.620 1.00 81.56 118 SER A N 1
ATOM 872 C CA . SER A 1 118 ? 2.876 1.065 -19.566 1.00 81.56 118 SER A CA 1
ATOM 873 C C . SER A 1 118 ? 1.964 0.473 -18.484 1.00 81.56 118 SER A C 1
ATOM 875 O O . SER A 1 118 ? 0.856 0.978 -18.269 1.00 81.56 118 SER A O 1
ATOM 877 N N . GLN A 1 119 ? 2.420 -0.597 -17.823 1.00 86.75 119 GLN A N 1
ATOM 878 C CA . GLN A 1 119 ? 1.720 -1.330 -16.774 1.00 86.75 119 GLN A CA 1
ATOM 879 C C . GLN A 1 119 ? 2.706 -1.880 -15.737 1.00 86.75 119 GLN A C 1
ATOM 881 O O . GLN A 1 119 ? 3.844 -2.186 -16.082 1.00 86.75 119 GLN A O 1
ATOM 886 N N . PHE A 1 120 ? 2.244 -2.033 -14.497 1.00 86.31 120 PHE A N 1
ATOM 887 C CA . PHE A 1 120 ? 3.008 -2.582 -13.376 1.00 86.31 120 PHE A CA 1
ATOM 888 C C . PHE A 1 120 ? 2.144 -3.526 -12.543 1.00 86.31 120 PHE A C 1
ATOM 890 O O . PHE A 1 120 ? 0.971 -3.237 -12.300 1.00 86.31 120 PHE A O 1
ATOM 897 N N . ASN A 1 121 ? 2.731 -4.598 -12.019 1.00 88.50 121 ASN A N 1
ATOM 898 C CA . ASN A 1 121 ? 2.098 -5.430 -11.000 1.00 88.50 121 ASN A CA 1
ATOM 899 C C . ASN A 1 121 ? 2.527 -4.964 -9.609 1.00 88.50 121 ASN A C 1
ATOM 901 O O . ASN A 1 121 ? 3.621 -5.285 -9.144 1.00 88.50 121 ASN A O 1
ATOM 905 N N . LEU A 1 122 ? 1.658 -4.222 -8.929 1.00 86.50 122 LEU A N 1
ATOM 906 C CA . LEU A 1 122 ? 1.867 -3.806 -7.549 1.00 86.50 122 LEU A CA 1
ATOM 907 C C . LEU A 1 122 ? 1.383 -4.906 -6.608 1.00 86.50 122 LEU A C 1
ATOM 909 O O . LEU A 1 122 ? 0.192 -5.190 -6.553 1.00 86.50 122 LEU A O 1
ATOM 913 N N . THR A 1 123 ? 2.276 -5.484 -5.815 1.00 87.75 123 THR A N 1
ATOM 914 C CA . THR A 1 123 ? 1.886 -6.327 -4.681 1.00 87.75 123 THR A CA 1
ATOM 915 C C . THR A 1 123 ? 2.095 -5.552 -3.397 1.00 87.75 123 THR A C 1
ATOM 917 O O . THR A 1 123 ? 3.215 -5.165 -3.073 1.00 87.75 123 THR A O 1
ATOM 920 N N . LEU A 1 124 ? 1.012 -5.337 -2.657 1.00 87.00 124 LEU A N 1
ATOM 921 C CA . LEU A 1 124 ? 1.048 -4.661 -1.369 1.00 87.00 124 LEU A CA 1
ATOM 922 C C . LEU A 1 124 ? 0.399 -5.536 -0.300 1.00 87.00 124 LEU A C 1
ATOM 924 O O . LEU A 1 124 ? -0.688 -6.080 -0.496 1.00 87.00 124 LEU A O 1
ATOM 928 N N . ARG A 1 125 ? 1.057 -5.648 0.849 1.00 87.56 125 ARG A N 1
ATOM 929 C CA . ARG A 1 125 ? 0.504 -6.219 2.076 1.00 87.56 125 ARG A CA 1
ATOM 930 C C . ARG A 1 125 ? 0.722 -5.238 3.204 1.00 87.56 125 ARG A C 1
ATOM 932 O O . ARG A 1 125 ? 1.798 -4.648 3.314 1.00 87.56 125 ARG A O 1
ATOM 939 N N . TYR A 1 126 ? -0.292 -5.072 4.037 1.00 88.00 126 TYR A N 1
ATOM 940 C CA . TYR A 1 126 ? -0.209 -4.188 5.186 1.00 88.00 126 TYR A CA 1
ATOM 941 C C . TYR A 1 126 ? -0.989 -4.728 6.378 1.00 88.00 126 TYR A C 1
ATOM 943 O O . TYR A 1 126 ? -1.866 -5.589 6.258 1.00 88.00 126 TYR A O 1
ATOM 951 N N . SER A 1 127 ? -0.644 -4.204 7.544 1.00 88.62 127 SER A N 1
ATOM 952 C CA . SER A 1 127 ? -1.469 -4.251 8.739 1.00 88.62 127 SER A CA 1
ATOM 953 C C . SER A 1 127 ? -2.005 -2.861 9.052 1.00 88.62 127 SER A C 1
ATOM 955 O O . SER A 1 127 ? -1.365 -1.852 8.756 1.00 88.62 127 SER A O 1
ATOM 957 N N . ALA A 1 128 ? -3.195 -2.811 9.634 1.00 89.56 128 ALA A N 1
ATOM 958 C CA . ALA A 1 128 ? -3.852 -1.588 10.056 1.00 89.56 128 ALA A CA 1
ATOM 959 C C . ALA A 1 128 ? -4.167 -1.679 11.548 1.00 89.56 128 ALA A C 1
ATOM 961 O O . ALA A 1 128 ? -4.866 -2.598 11.976 1.00 89.56 128 ALA A O 1
ATOM 962 N N . TH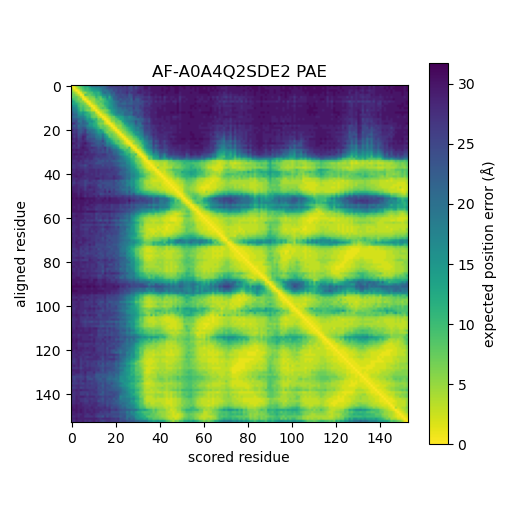R A 1 129 ? -3.669 -0.726 12.328 1.00 89.75 129 THR A N 1
ATOM 963 C CA . THR A 1 129 ? -3.932 -0.620 13.766 1.00 89.75 129 THR A CA 1
ATOM 964 C C . THR A 1 129 ? -4.785 0.607 14.038 1.00 89.75 129 THR A C 1
ATOM 966 O O . THR A 1 129 ? -4.368 1.727 13.746 1.00 89.75 129 THR A O 1
ATOM 969 N N . ASN A 1 130 ? -5.972 0.410 14.605 1.00 88.31 130 ASN A N 1
ATOM 970 C CA . ASN A 1 130 ? -6.840 1.507 15.016 1.00 88.31 130 ASN A CA 1
ATOM 971 C C . ASN A 1 130 ? -6.239 2.170 16.258 1.00 88.31 130 ASN A C 1
ATOM 973 O O . ASN A 1 130 ? -6.039 1.508 17.277 1.00 88.31 130 ASN A O 1
ATOM 977 N N . GLN A 1 131 ? -5.952 3.468 16.199 1.00 86.81 131 GLN A N 1
ATOM 978 C CA . GLN A 1 131 ? -5.295 4.154 17.314 1.00 86.81 131 GLN A CA 1
ATOM 979 C C . GLN A 1 131 ? -6.200 4.343 18.532 1.00 86.81 131 GLN A C 1
ATOM 981 O O . GLN A 1 131 ? -5.706 4.477 19.647 1.00 86.81 131 GLN A O 1
ATOM 986 N N . ARG A 1 132 ? -7.521 4.344 18.335 1.00 83.31 132 ARG A N 1
ATOM 987 C CA . ARG A 1 132 ? -8.493 4.514 19.415 1.00 83.31 132 ARG A CA 1
ATOM 988 C C . ARG A 1 132 ? -8.713 3.219 20.190 1.00 83.31 132 ARG A C 1
ATOM 990 O O . ARG A 1 132 ? -8.823 3.257 21.410 1.00 83.31 132 ARG A O 1
ATOM 997 N N . THR A 1 133 ? -8.820 2.090 19.492 1.00 83.25 133 THR A N 1
ATOM 998 C CA . THR A 1 133 ? -9.144 0.791 20.111 1.00 83.25 133 THR A CA 1
ATOM 999 C C . THR A 1 133 ? -7.926 -0.109 20.314 1.00 83.25 133 THR A C 1
ATOM 1001 O O . THR A 1 133 ? -8.016 -1.091 21.044 1.00 83.25 133 THR A O 1
ATOM 1004 N N . GLY A 1 134 ? -6.796 0.185 19.664 1.00 84.50 134 GLY A N 1
ATOM 1005 C CA . GLY A 1 134 ? -5.596 -0.658 19.664 1.00 84.50 134 GLY A CA 1
ATOM 1006 C C . GLY A 1 134 ? -5.727 -1.937 18.827 1.00 84.50 134 GLY A C 1
ATOM 1007 O O . GLY A 1 134 ? -4.775 -2.711 18.722 1.00 84.50 134 GLY A O 1
ATOM 1008 N N . VAL A 1 135 ? -6.889 -2.175 18.211 1.00 84.62 135 VAL A N 1
ATOM 1009 C CA . VAL A 1 135 ? -7.146 -3.374 17.408 1.00 84.62 135 VAL A CA 1
ATOM 1010 C C . VAL A 1 135 ? -6.298 -3.333 16.143 1.00 84.62 135 VAL A C 1
ATOM 1012 O O . VAL A 1 135 ? -6.328 -2.354 15.397 1.00 84.62 135 VAL A O 1
ATOM 1015 N N . THR A 1 136 ? -5.562 -4.416 15.892 1.00 88.12 136 THR A N 1
ATOM 1016 C CA . THR A 1 136 ? -4.732 -4.579 14.695 1.00 88.12 136 THR A CA 1
ATOM 1017 C C . THR A 1 136 ? -5.312 -5.649 13.787 1.00 88.12 136 THR A C 1
ATOM 1019 O O . THR A 1 136 ? -5.521 -6.782 14.212 1.00 88.12 136 THR A O 1
ATOM 1022 N N . THR A 1 137 ? -5.518 -5.296 12.522 1.00 88.00 137 THR A N 1
ATOM 1023 C CA . THR A 1 137 ? -5.889 -6.231 11.457 1.00 88.00 137 THR A CA 1
ATOM 1024 C C . THR A 1 137 ? -4.698 -6.428 10.533 1.00 88.00 137 THR A C 1
ATOM 1026 O O . THR A 1 137 ? -4.058 -5.461 10.125 1.00 88.00 137 THR A O 1
ATOM 1029 N N . THR A 1 138 ? -4.371 -7.677 10.218 1.00 88.44 138 THR A N 1
ATOM 1030 C CA . THR A 1 138 ? -3.201 -8.051 9.411 1.00 88.44 138 THR A CA 1
ATOM 1031 C C . THR A 1 138 ? -3.624 -8.765 8.128 1.00 88.44 138 THR A C 1
ATOM 1033 O O . THR A 1 138 ? -4.779 -9.152 7.967 1.00 88.44 138 THR A O 1
ATOM 1036 N N . GLY A 1 139 ? -2.688 -8.921 7.187 1.00 83.12 139 GLY A N 1
ATOM 1037 C CA . GLY A 1 139 ? -2.929 -9.656 5.939 1.00 83.12 139 GLY A CA 1
ATOM 1038 C C . GLY A 1 139 ? -3.759 -8.898 4.898 1.00 83.1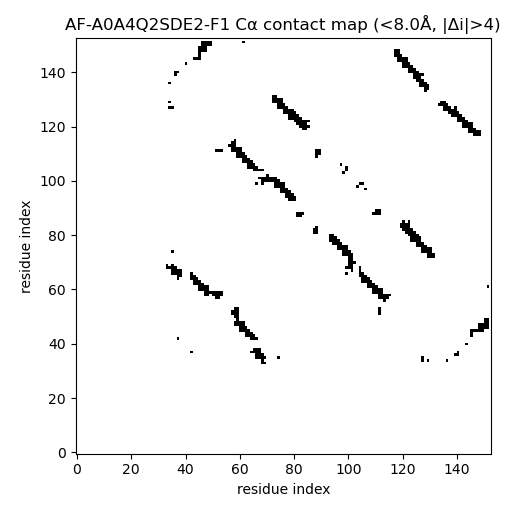2 139 GLY A C 1
ATOM 1039 O O . GLY A 1 139 ? -4.143 -9.483 3.884 1.00 83.12 139 GLY A O 1
ATOM 1040 N N . LEU A 1 140 ? -3.996 -7.603 5.115 1.00 87.38 140 LEU A N 1
ATOM 1041 C CA . LEU A 1 140 ? -4.721 -6.742 4.188 1.00 87.38 140 LEU A CA 1
ATOM 1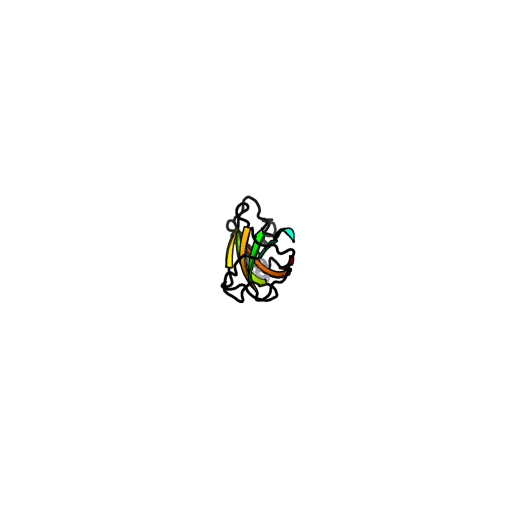042 C C . LEU A 1 140 ? -3.899 -6.497 2.916 1.00 87.38 140 LEU A C 1
ATOM 1044 O O . LEU A 1 140 ? -2.670 -6.617 2.909 1.00 87.38 140 LEU A O 1
ATOM 1048 N N . GLY A 1 141 ? -4.587 -6.136 1.835 1.00 86.44 141 GLY A N 1
ATOM 1049 C CA . GLY A 1 141 ? -3.977 -5.895 0.531 1.00 86.44 141 GLY A CA 1
ATOM 1050 C C . GLY A 1 141 ? -3.982 -7.115 -0.390 1.00 86.44 141 GLY A C 1
ATOM 1051 O O . GLY A 1 141 ? -4.692 -8.095 -0.172 1.00 86.44 141 GLY A O 1
ATOM 1052 N N . GLY A 1 142 ? -3.200 -7.028 -1.459 1.00 88.12 142 GLY A N 1
ATOM 1053 C CA . GLY A 1 142 ? -3.199 -7.983 -2.558 1.00 88.12 142 GLY A CA 1
ATOM 1054 C C . GLY A 1 142 ? -2.304 -7.526 -3.705 1.00 88.12 142 GLY A C 1
ATOM 1055 O O . GLY A 1 142 ? -1.481 -6.621 -3.548 1.00 88.12 142 GLY A O 1
ATOM 1056 N N . THR A 1 143 ? -2.476 -8.168 -4.857 1.00 89.06 143 THR A N 1
ATOM 1057 C CA . THR A 1 143 ? -1.789 -7.802 -6.096 1.00 89.06 143 THR A CA 1
ATOM 1058 C C . THR A 1 143 ? -2.751 -7.057 -7.008 1.00 89.06 143 THR A C 1
ATOM 1060 O O . THR A 1 143 ? -3.881 -7.491 -7.222 1.00 89.06 143 THR A O 1
ATOM 1063 N N . TYR A 1 144 ? -2.288 -5.935 -7.542 1.00 87.50 144 TYR A N 1
ATOM 1064 C CA . TYR A 1 144 ? -3.058 -5.009 -8.350 1.00 87.50 144 TYR A CA 1
ATOM 1065 C C . TYR A 1 144 ? -2.284 -4.679 -9.620 1.00 87.50 144 TYR A C 1
ATOM 1067 O O . TYR A 1 144 ? -1.084 -4.408 -9.578 1.00 87.50 144 TYR A O 1
ATOM 1075 N N . VAL A 1 145 ? -2.985 -4.671 -10.751 1.00 88.88 145 VAL A N 1
ATOM 1076 C CA . VAL A 1 145 ? -2.416 -4.232 -12.025 1.00 88.88 145 VAL A CA 1
ATOM 1077 C C . VAL A 1 145 ? -2.619 -2.728 -12.138 1.00 88.88 145 VAL A C 1
ATOM 1079 O O . VAL A 1 145 ? -3.743 -2.248 -12.285 1.00 88.88 145 VAL A O 1
ATOM 1082 N N . LEU A 1 146 ? -1.526 -1.978 -12.073 1.00 85.38 146 LEU A N 1
ATOM 1083 C CA . LEU A 1 146 ? -1.520 -0.548 -12.337 1.00 85.38 146 LEU A CA 1
ATOM 1084 C C . LEU A 1 146 ? -1.346 -0.352 -13.839 1.00 85.38 146 LEU A C 1
ATOM 1086 O O . LEU A 1 146 ? -0.323 -0.731 -14.401 1.00 85.38 146 LEU A O 1
ATOM 1090 N N . SER A 1 147 ? -2.338 0.235 -14.497 1.00 84.00 147 SER A N 1
ATOM 1091 C CA . SER A 1 147 ? -2.312 0.501 -15.937 1.00 84.00 147 SER A CA 1
ATOM 1092 C C . SER A 1 147 ? -2.649 1.960 -16.227 1.00 84.00 147 SER A C 1
ATOM 1094 O O . SER A 1 147 ? -3.090 2.694 -15.345 1.00 84.00 147 SER A O 1
ATOM 1096 N N . GLY A 1 148 ? -2.417 2.399 -17.466 1.00 78.94 148 GLY A N 1
ATOM 1097 C CA . GLY A 1 148 ? -2.745 3.767 -17.873 1.00 78.94 148 GLY A CA 1
ATOM 1098 C C . GLY A 1 148 ? -1.779 4.806 -17.309 1.00 78.94 148 GLY A C 1
ATOM 1099 O O . GLY A 1 148 ? -2.193 5.914 -16.973 1.00 78.94 148 GLY A O 1
ATOM 1100 N N . VAL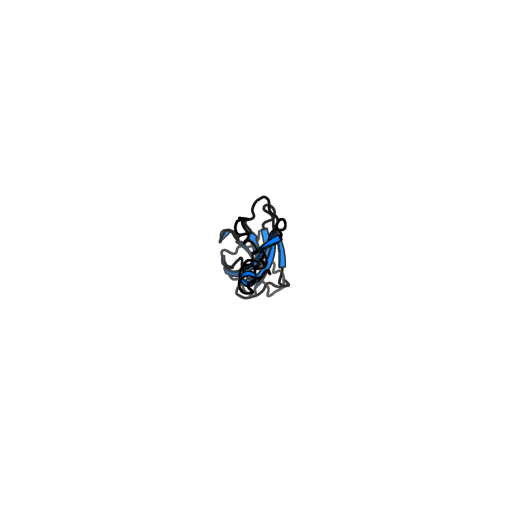 A 1 149 ? -0.497 4.449 -17.204 1.00 82.88 149 VAL A N 1
ATOM 1101 C CA . VAL A 1 149 ? 0.552 5.333 -16.693 1.00 82.88 149 VAL A CA 1
ATOM 1102 C C . VAL A 1 149 ? 0.666 6.576 -17.580 1.00 82.88 149 VAL A C 1
ATOM 1104 O O . VAL A 1 149 ? 0.985 6.478 -18.764 1.00 82.88 149 VAL A O 1
ATOM 1107 N N . ARG A 1 150 ? 0.412 7.755 -17.005 1.00 84.38 150 ARG A N 1
ATOM 1108 C CA . ARG A 1 150 ? 0.588 9.059 -17.672 1.00 84.38 150 ARG A CA 1
ATOM 1109 C C . ARG A 1 150 ? 1.785 9.796 -17.089 1.00 84.38 150 ARG A C 1
ATOM 1111 O O . ARG A 1 150 ? 2.293 9.409 -16.044 1.00 84.38 150 ARG A O 1
ATOM 1118 N N . ASN A 1 151 ? 2.235 10.870 -17.725 1.00 85.19 151 ASN A N 1
ATOM 1119 C CA . ASN A 1 151 ? 3.205 11.759 -17.084 1.00 85.19 151 ASN A CA 1
ATOM 1120 C C . ASN A 1 151 ? 2.552 12.443 -15.876 1.00 85.19 151 ASN A C 1
ATOM 1122 O O . ASN A 1 151 ? 1.372 12.793 -15.933 1.00 85.19 151 ASN A O 1
ATOM 1126 N N . CYS A 1 152 ? 3.297 12.599 -14.783 1.00 82.75 152 CYS A N 1
ATOM 1127 C CA . CYS A 1 152 ? 2.830 13.393 -13.653 1.00 82.75 152 CYS A CA 1
ATOM 1128 C C . CYS A 1 152 ? 2.658 14.846 -14.117 1.00 82.75 152 CYS A C 1
ATOM 1130 O O . CYS A 1 152 ? 3.551 15.373 -14.783 1.00 82.75 152 CYS A O 1
ATOM 1132 N N . ALA A 1 153 ? 1.507 15.442 -13.799 1.00 73.50 153 ALA A N 1
ATOM 1133 C CA . ALA A 1 153 ? 1.257 16.870 -13.982 1.00 73.50 153 ALA A CA 1
ATOM 1134 C C . ALA A 1 153 ? 1.994 17.700 -12.924 1.00 73.50 153 ALA A C 1
ATOM 1136 O O . ALA A 1 153 ? 2.205 17.162 -11.807 1.00 73.50 153 ALA A O 1
#

Radius of gyration: 27.39 Å; Cα contacts (8 Å, |Δi|>4): 281; chains: 1; bounding box: 43×61×90 Å

Mean predicted aligned error: 13.41 Å

Nearest PDB structures (foldseek):
  8v29-assembly1_C  TM=4.248E-01  e=2.776E-01  Homo sapiens
  4kkq-assembly1_B  TM=4.025E-01  e=8.076E-01  Vibrio cholerae MJ-1236
  5g50-assembly1_B  TM=4.129E-01  e=9.998E-01  Vibrio cholerae MJ-1236
  7rno-assembly1_C  TM=2.539E-01  e=2.349E+00  Homo sapiens
  3bpo-assembly1_C  TM=2.253E-01  e=4.006E+00  Homo sapiens

Foldseek 3Di:
DDDDDPVVVVVPPPPPPPPPPPVPVPPPPPPPQPFWAQPPQVQKDKAWEPPAPPDDQWTKMKMKGFTAHDQPWKKKKWWQDWDKQNHGAPPDDPTDIDIDHNVRRIDMDMGIDSDDDQKIWIFIWIWIATPVPRDIDGRGTGIHIDHDYYHDD

Sequence (153 aa):
MSQYNRRTIVRGAAWTIPVVAVASTAPAFAASTDTPVVPGPGAFTVCKQPGGPNGPNCQGYKFSLNLTVQPSDTWTIQFTQLTVDGTNFLPQTSPQTFQVTATANLINFVFCTASSPSQFNLTLRYSATNQRTGVTTTGLGGTYVLSGVRNCA

Organism: NCBI:txid252230

Secondary structure (DSSP, 8-state):
-----TTSGGGSGGG-------------TT------B--SGGGEEEEEPTT-TT-TT-EEEEEEEEPB--TT--EEEEEEEEEETTEEPTT--SSEEEEE-SSS-EEEEEEEESS--SEEEEEEEEEEEETTT--EEEEEEEEEEEE--EE--

pLDDT: mean 73.81, std 15.01, range [40.88, 90.25]

Solvent-accessible surface area (backbone atoms only — not comparable to full-atom values): 9243 Å² total; per-residue (Å²): 136,88,81,81,64,81,76,66,68,69,73,70,69,80,77,72,66,80,75,71,75,70,74,65,74,70,77,78,82,76,71,84,67,71,65,74,36,70,76,52,84,82,24,56,50,52,22,36,45,85,84,24,88,73,48,101,66,23,44,21,33,41,39,36,42,39,46,50,43,54,84,87,50,49,30,42,34,34,36,74,40,59,24,49,73,84,40,70,50,63,97,60,73,78,68,47,75,44,77,33,30,51,88,49,30,73,47,79,48,63,36,66,35,81,62,87,72,61,56,44,43,37,36,38,30,29,32,42,28,34,70,87,78,65,52,69,49,70,82,40,76,51,75,44,80,48,65,78,59,39,71,57,130

InterPro domains:
  IPR006311 Twin-arginine translocation pathway, signal sequence [PS51318] (1-30)